Protein AF-A0A8S3CRR4-F1 (afdb_monomer)

pLDDT: mean 88.86, std 10.48, range [47.12, 97.5]

Structure (mmCIF, N/CA/C/O backbone):
data_AF-A0A8S3CRR4-F1
#
_entry.id   AF-A0A8S3CRR4-F1
#
loop_
_atom_site.group_PDB
_atom_site.id
_atom_site.type_symbol
_atom_site.label_atom_id
_atom_site.label_alt_id
_atom_site.label_comp_id
_atom_site.label_asym_id
_atom_site.label_entity_id
_atom_site.label_seq_id
_atom_site.pdbx_PDB_ins_code
_atom_site.Cartn_x
_atom_site.Cartn_y
_atom_site.Cartn_z
_atom_site.occupancy
_atom_site.B_iso_or_equiv
_atom_site.auth_seq_id
_atom_site.auth_comp_id
_atom_site.auth_asym_id
_atom_site.auth_atom_id
_atom_site.pdbx_PDB_model_num
ATOM 1 N N . CYS A 1 1 ? -22.446 -11.010 4.934 1.00 47.12 1 CYS A N 1
ATOM 2 C CA . CYS A 1 1 ? -21.454 -10.948 6.040 1.00 47.12 1 CYS A CA 1
ATOM 3 C C . CYS A 1 1 ? -20.046 -10.538 5.580 1.00 47.12 1 CYS A C 1
ATOM 5 O O . CYS A 1 1 ? -19.429 -9.735 6.267 1.00 47.12 1 CYS A O 1
ATOM 7 N N . PHE A 1 2 ? -19.574 -11.001 4.411 1.00 53.03 2 PHE A N 1
ATOM 8 C CA . PHE A 1 2 ? -18.250 -10.699 3.825 1.00 53.03 2 PHE A CA 1
ATOM 9 C C . PHE A 1 2 ? -17.883 -9.200 3.760 1.00 53.03 2 PHE A C 1
ATOM 11 O O . PHE A 1 2 ? -16.752 -8.821 4.052 1.00 53.03 2 PHE A O 1
ATOM 18 N N . ASN A 1 3 ? -18.854 -8.327 3.463 1.00 65.88 3 ASN A N 1
ATOM 19 C CA . ASN A 1 3 ? -18.599 -6.891 3.319 1.00 65.88 3 ASN A CA 1
ATOM 20 C C . ASN A 1 3 ? -18.213 -6.210 4.654 1.00 65.88 3 ASN A C 1
ATOM 22 O O . ASN A 1 3 ? -17.326 -5.366 4.686 1.00 65.88 3 ASN A O 1
ATOM 26 N N . LYS A 1 4 ? -18.786 -6.644 5.791 1.00 78.38 4 LYS A N 1
ATOM 27 C CA . LYS A 1 4 ? -18.508 -6.036 7.111 1.00 78.38 4 LYS A CA 1
ATOM 28 C C . LYS A 1 4 ? -17.047 -6.205 7.544 1.00 78.38 4 LYS A C 1
ATOM 30 O O . LYS A 1 4 ? -16.484 -5.304 8.154 1.00 78.38 4 LYS A O 1
ATOM 35 N N . GLN A 1 5 ? -16.426 -7.335 7.205 1.00 81.75 5 GLN A N 1
ATOM 36 C CA . GLN A 1 5 ? -15.026 -7.603 7.544 1.00 81.75 5 GLN A CA 1
ATOM 37 C C . GLN A 1 5 ? -14.063 -6.717 6.745 1.00 81.75 5 GLN A C 1
ATOM 39 O O . GLN A 1 5 ? -13.086 -6.220 7.299 1.00 81.75 5 GLN A O 1
ATOM 44 N N . GLN A 1 6 ? -14.344 -6.481 5.459 1.00 82.62 6 GLN A N 1
ATOM 45 C CA . GLN A 1 6 ? -13.525 -5.580 4.644 1.00 82.62 6 GLN A CA 1
ATOM 46 C C . GLN A 1 6 ? -13.691 -4.127 5.096 1.00 82.62 6 GLN A C 1
ATOM 48 O O . GLN A 1 6 ? -12.686 -3.435 5.236 1.00 82.62 6 GLN A O 1
ATOM 53 N N . LEU A 1 7 ? -14.919 -3.695 5.419 1.00 88.31 7 LEU A N 1
ATOM 54 C CA . LEU A 1 7 ? -15.146 -2.383 6.033 1.00 88.31 7 LEU A CA 1
ATOM 55 C C . LEU A 1 7 ? -14.362 -2.233 7.340 1.00 88.31 7 LEU A C 1
ATOM 57 O O . LEU A 1 7 ? -13.673 -1.239 7.518 1.00 88.31 7 LEU A O 1
ATOM 61 N N . SER A 1 8 ? -14.387 -3.234 8.222 1.00 89.75 8 SER A N 1
ATOM 62 C CA . SER A 1 8 ? -13.621 -3.186 9.472 1.00 89.7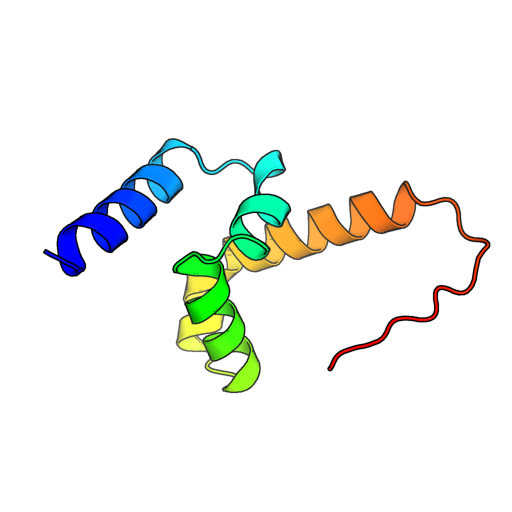5 8 SER A CA 1
ATOM 63 C C . SER A 1 8 ? -12.110 -3.066 9.237 1.00 89.75 8 SER A C 1
ATOM 65 O O . SER A 1 8 ? -11.459 -2.293 9.932 1.00 89.75 8 SER A O 1
ATOM 67 N N . LYS A 1 9 ? -11.552 -3.754 8.230 1.00 88.62 9 LYS A N 1
ATOM 68 C CA . LYS A 1 9 ? -10.135 -3.606 7.851 1.00 88.62 9 LYS A CA 1
ATOM 69 C C . LYS A 1 9 ? -9.816 -2.207 7.311 1.00 88.62 9 LYS A C 1
ATOM 71 O O . LYS A 1 9 ? -8.726 -1.704 7.564 1.00 88.62 9 LYS A O 1
ATOM 76 N N . ILE A 1 10 ? -10.744 -1.584 6.582 1.00 91.81 10 ILE A N 1
ATOM 77 C CA . ILE A 1 10 ? -10.602 -0.199 6.103 1.00 91.81 10 ILE A CA 1
ATOM 78 C C . ILE A 1 10 ? -10.628 0.776 7.282 1.00 91.81 10 ILE A C 1
ATOM 80 O O . ILE A 1 10 ? -9.774 1.653 7.368 1.00 91.81 10 ILE A O 1
ATOM 84 N N . GLU A 1 11 ? -11.568 0.600 8.209 1.00 93.88 11 GLU A N 1
ATOM 85 C CA . GLU A 1 11 ? -11.664 1.413 9.423 1.00 93.88 11 GLU A CA 1
ATOM 86 C C . GLU A 1 11 ? -10.413 1.280 10.291 1.00 93.88 11 GLU A C 1
ATOM 88 O O . GLU A 1 11 ? -9.859 2.284 10.729 1.00 93.88 11 GLU A O 1
ATOM 93 N N . GLN A 1 12 ? -9.920 0.055 10.476 1.00 93.62 12 GLN A N 1
ATOM 94 C CA . GLN A 1 12 ? -8.679 -0.205 11.198 1.00 93.62 12 GLN A CA 1
ATOM 95 C C . GLN A 1 12 ? -7.489 0.463 10.511 1.00 93.62 12 GLN A C 1
ATOM 97 O O . GLN A 1 12 ? -6.700 1.127 11.171 1.00 93.62 12 GLN A O 1
ATOM 102 N N . PHE A 1 13 ? -7.375 0.341 9.187 1.00 93.12 13 PHE A N 1
ATOM 103 C CA . PHE A 1 13 ? -6.344 1.052 8.440 1.00 93.12 13 PHE A CA 1
ATOM 104 C C . PHE A 1 13 ? -6.443 2.561 8.675 1.00 93.12 13 PHE A C 1
ATOM 106 O O . PHE A 1 13 ? -5.449 3.194 9.005 1.00 93.12 13 PHE A O 1
ATOM 113 N N . ARG A 1 14 ? -7.645 3.140 8.595 1.00 92.69 14 ARG A N 1
ATOM 114 C CA . ARG A 1 14 ? -7.841 4.580 8.796 1.00 92.69 14 ARG A CA 1
ATOM 115 C C . ARG A 1 14 ? -7.407 5.052 10.186 1.00 92.69 14 ARG A C 1
ATOM 117 O O . ARG A 1 14 ? -6.884 6.154 10.296 1.00 92.69 14 ARG A O 1
ATOM 124 N N . THR A 1 15 ? -7.647 4.265 11.233 1.00 95.00 15 THR A N 1
ATOM 125 C CA . THR A 1 15 ? -7.385 4.682 12.622 1.00 95.00 15 THR A CA 1
ATOM 126 C C . THR A 1 15 ? -6.002 4.304 13.135 1.00 95.00 15 THR A C 1
ATOM 128 O O . THR A 1 15 ? -5.487 4.994 14.009 1.00 95.00 15 THR A O 1
ATOM 131 N N . SER A 1 16 ? -5.391 3.236 12.615 1.00 92.94 16 SER A N 1
ATOM 132 C CA . SER A 1 16 ? -4.105 2.726 13.106 1.00 92.94 16 SER A CA 1
ATOM 133 C C . S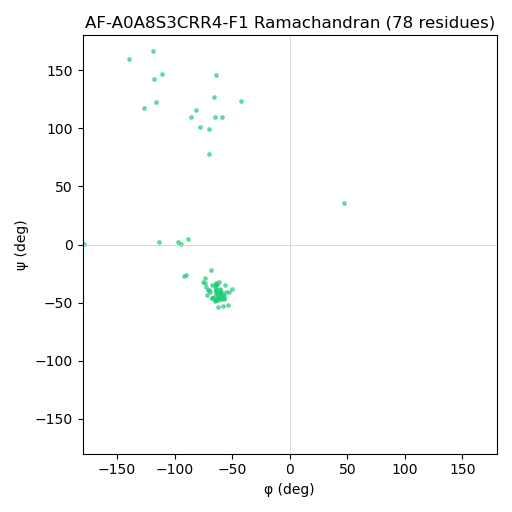ER A 1 16 ? -2.954 2.855 12.107 1.00 92.94 16 SER A C 1
ATOM 135 O O . SER A 1 16 ? -1.864 2.356 12.386 1.00 92.94 16 SER A O 1
ATOM 137 N N . TYR A 1 17 ? -3.171 3.430 10.921 1.00 94.81 17 TYR A N 1
ATOM 138 C CA . TYR A 1 17 ? -2.088 3.632 9.961 1.00 94.81 17 TYR A CA 1
ATOM 139 C C . TYR A 1 17 ? -1.058 4.626 10.497 1.00 94.81 17 TYR A C 1
ATOM 141 O O . TYR A 1 17 ? -1.380 5.757 10.856 1.00 94.81 17 TYR A O 1
ATOM 149 N N . THR A 1 18 ? 0.200 4.202 10.491 1.00 94.81 18 THR A N 1
ATOM 150 C CA . THR A 1 18 ? 1.367 5.050 10.725 1.00 94.81 18 THR A CA 1
ATOM 151 C C . THR A 1 18 ? 2.462 4.637 9.750 1.00 94.81 18 THR A C 1
ATOM 153 O O . THR A 1 18 ? 2.448 3.507 9.253 1.00 94.81 18 THR A O 1
ATOM 156 N N . ILE A 1 19 ? 3.430 5.524 9.503 1.00 93.50 19 ILE A N 1
ATOM 157 C CA . ILE A 1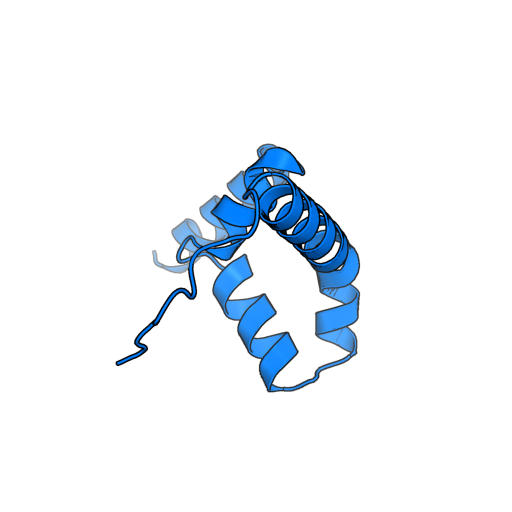 19 ? 4.562 5.218 8.618 1.00 93.50 19 ILE A CA 1
ATOM 158 C C . ILE A 1 19 ? 5.319 3.968 9.071 1.00 93.50 19 ILE A C 1
ATOM 160 O O . ILE A 1 19 ? 5.725 3.186 8.230 1.00 93.50 19 ILE A O 1
ATOM 164 N N . ASN A 1 20 ? 5.422 3.721 10.381 1.00 93.12 20 ASN A N 1
ATOM 165 C CA . ASN A 1 20 ? 6.142 2.568 10.922 1.00 93.12 20 ASN A CA 1
ATOM 166 C C . ASN A 1 20 ? 5.452 1.227 10.617 1.00 93.12 20 ASN A C 1
ATOM 168 O O . ASN A 1 20 ? 6.103 0.186 10.617 1.00 93.12 20 ASN A O 1
ATOM 172 N N . GLU A 1 21 ? 4.148 1.250 10.333 1.00 93.75 21 GLU A N 1
ATOM 173 C CA . GLU A 1 21 ? 3.328 0.069 10.054 1.00 93.75 21 GLU A CA 1
ATOM 174 C C . GLU A 1 21 ? 3.153 -0.192 8.545 1.00 93.75 21 GLU A C 1
ATOM 176 O O . GLU A 1 21 ? 2.433 -1.124 8.168 1.00 93.75 21 GLU A O 1
ATOM 181 N N . VAL A 1 22 ? 3.773 0.604 7.656 1.00 95.81 22 VAL A N 1
ATOM 182 C CA . VAL A 1 22 ? 3.526 0.526 6.202 1.00 95.81 22 VAL A CA 1
ATOM 183 C C . VAL A 1 22 ? 3.878 -0.857 5.645 1.00 95.81 22 VAL A C 1
ATOM 185 O O . VAL A 1 22 ? 3.086 -1.446 4.903 1.00 95.81 22 VAL A O 1
ATOM 188 N N . ILE A 1 23 ? 5.010 -1.431 6.074 1.00 94.94 23 ILE A N 1
ATOM 189 C CA . ILE A 1 23 ? 5.472 -2.759 5.644 1.00 94.94 23 ILE A CA 1
ATOM 190 C C . ILE A 1 23 ? 4.477 -3.831 6.095 1.00 94.94 23 ILE A C 1
ATOM 192 O O . ILE A 1 23 ? 4.141 -4.739 5.328 1.00 94.94 23 ILE A O 1
ATOM 196 N N . ARG A 1 24 ? 3.932 -3.708 7.311 1.00 94.94 24 ARG A N 1
ATOM 197 C CA . ARG A 1 24 ? 2.922 -4.637 7.829 1.00 94.94 24 ARG A CA 1
ATOM 198 C C . ARG A 1 24 ? 1.649 -4.580 6.992 1.00 94.94 24 ARG A C 1
ATOM 200 O O . ARG A 1 24 ? 1.139 -5.614 6.572 1.00 94.94 24 ARG A O 1
ATOM 207 N N . TRP A 1 25 ? 1.141 -3.386 6.693 1.00 95.06 25 TRP A N 1
ATOM 208 C CA . TRP A 1 25 ? -0.059 -3.229 5.865 1.00 95.06 25 TRP A CA 1
ATOM 209 C C . TRP A 1 25 ? 0.124 -3.725 4.430 1.00 95.06 25 TRP A C 1
ATOM 211 O O . TRP A 1 25 ? -0.834 -4.242 3.843 1.00 95.06 25 TRP A O 1
ATOM 221 N N . PHE A 1 26 ? 1.338 -3.595 3.890 1.00 94.75 26 PHE A N 1
ATOM 222 C CA . PHE A 1 26 ? 1.692 -4.100 2.570 1.00 94.75 26 PHE A CA 1
ATOM 223 C C . PHE A 1 26 ? 1.842 -5.625 2.532 1.00 94.75 26 PHE A C 1
ATOM 225 O O . PHE A 1 26 ? 1.514 -6.223 1.519 1.00 94.75 26 PHE A O 1
ATOM 232 N N . THR A 1 27 ? 2.306 -6.269 3.601 1.00 92.56 27 THR A N 1
ATOM 233 C CA . THR A 1 27 ? 2.525 -7.730 3.632 1.00 92.56 27 THR A CA 1
ATOM 234 C C . THR A 1 27 ? 1.309 -8.523 4.112 1.00 92.56 27 THR A C 1
ATOM 236 O O . THR A 1 27 ? 1.132 -9.675 3.717 1.00 92.56 27 THR A O 1
ATOM 239 N N . LEU A 1 28 ? 0.437 -7.923 4.927 1.00 91.12 28 LEU A N 1
ATOM 240 C CA . LEU A 1 28 ? -0.829 -8.532 5.333 1.00 91.12 28 LEU A CA 1
ATOM 241 C C . LEU A 1 28 ? -1.759 -8.740 4.131 1.00 91.12 28 LEU A C 1
ATOM 243 O O . LEU A 1 28 ? -1.867 -7.871 3.265 1.00 91.12 28 LEU A O 1
ATOM 247 N N . ASP A 1 29 ? -2.549 -9.822 4.149 1.00 86.06 29 ASP A N 1
ATOM 248 C CA . ASP A 1 29 ? -3.666 -10.001 3.212 1.00 86.06 29 ASP A CA 1
ATOM 249 C C . ASP A 1 29 ? -4.812 -9.011 3.523 1.00 86.06 29 ASP A C 1
ATOM 251 O O . ASP A 1 29 ? -5.836 -9.286 4.176 1.00 86.06 29 ASP A O 1
ATOM 255 N N . SER A 1 30 ? -4.584 -7.780 3.080 1.00 88.75 30 SER A N 1
ATOM 256 C CA . SER A 1 30 ? -5.404 -6.601 3.294 1.00 88.75 30 SER A CA 1
ATOM 257 C C . SER A 1 30 ? -5.895 -6.042 1.958 1.00 88.75 30 SER A C 1
ATOM 259 O O . SER A 1 30 ? -5.426 -6.405 0.874 1.00 88.75 30 SER A O 1
ATOM 261 N N . PHE A 1 31 ? -6.869 -5.130 2.022 1.00 91.38 31 PHE A N 1
ATOM 262 C CA . PHE A 1 31 ? -7.301 -4.410 0.826 1.00 91.38 31 PHE A CA 1
ATOM 263 C C . PHE A 1 31 ? -6.148 -3.588 0.228 1.00 91.38 31 PHE A C 1
ATOM 265 O O . PHE A 1 31 ? -6.069 -3.483 -0.991 1.00 91.38 31 PHE A O 1
ATOM 272 N N . VAL A 1 32 ? -5.231 -3.078 1.061 1.00 93.44 32 VAL A N 1
ATOM 273 C CA . VAL A 1 32 ? -4.062 -2.310 0.623 1.00 93.44 32 VAL A CA 1
ATOM 274 C C . VAL A 1 32 ? -3.168 -3.174 -0.253 1.00 93.44 32 VAL A C 1
ATOM 276 O O . VAL A 1 32 ? -2.934 -2.813 -1.403 1.00 93.44 32 VAL A O 1
ATOM 279 N N . TYR A 1 33 ? -2.763 -4.355 0.231 1.00 93.38 33 TYR A N 1
ATOM 280 C CA . TYR A 1 33 ? -1.959 -5.301 -0.547 1.00 93.38 33 TYR A CA 1
ATOM 281 C C . TYR A 1 33 ? -2.611 -5.611 -1.898 1.00 93.38 33 TYR A C 1
ATOM 283 O O . TYR A 1 33 ? -1.979 -5.468 -2.946 1.00 93.38 33 TYR A O 1
ATOM 291 N N . ARG A 1 34 ? -3.893 -5.996 -1.902 1.00 93.31 34 ARG A N 1
ATOM 292 C CA . ARG A 1 34 ? -4.582 -6.421 -3.130 1.00 93.31 34 ARG A CA 1
ATOM 293 C C . ARG A 1 34 ? -4.782 -5.278 -4.125 1.00 93.31 34 ARG A C 1
ATOM 295 O O . ARG A 1 34 ? -4.534 -5.471 -5.317 1.00 93.31 34 ARG A O 1
ATOM 302 N N . LEU A 1 35 ? -5.233 -4.110 -3.661 1.00 93.81 35 LEU A N 1
ATOM 303 C CA . LEU A 1 35 ? -5.514 -2.962 -4.527 1.00 93.81 35 LEU A CA 1
ATOM 304 C C . LEU A 1 35 ? -4.231 -2.323 -5.048 1.00 93.81 35 LEU A C 1
ATOM 306 O O . LEU A 1 35 ? -4.151 -2.053 -6.244 1.00 93.81 35 LEU A O 1
ATOM 310 N N . LEU A 1 36 ? -3.219 -2.147 -4.196 1.00 95.19 36 LEU A N 1
ATOM 311 C CA . LEU A 1 36 ? -1.949 -1.562 -4.608 1.00 95.19 36 LEU A CA 1
ATOM 312 C C . LEU A 1 36 ? -1.225 -2.464 -5.609 1.00 95.19 36 LEU A C 1
ATOM 314 O O . LEU A 1 3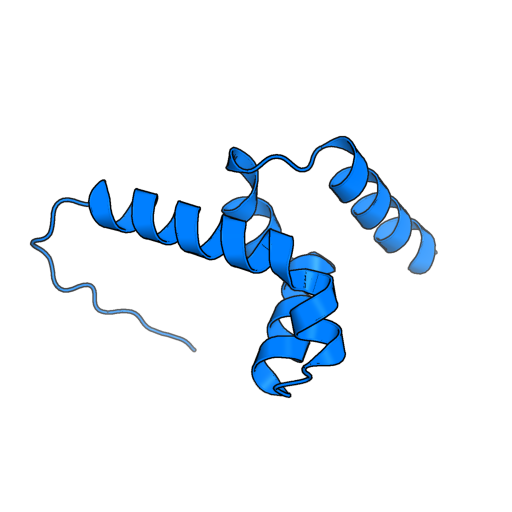6 ? -0.837 -2.001 -6.677 1.00 95.19 36 LEU A O 1
ATOM 318 N N . ASN A 1 37 ? -1.120 -3.769 -5.334 1.00 94.25 37 ASN A N 1
ATOM 319 C CA . ASN A 1 37 ? -0.496 -4.691 -6.283 1.00 94.25 37 ASN A CA 1
ATOM 320 C C . ASN A 1 37 ? -1.262 -4.777 -7.606 1.00 94.25 37 ASN A C 1
ATOM 322 O O . ASN A 1 37 ? -0.654 -4.944 -8.661 1.00 94.25 37 ASN A O 1
ATOM 326 N N . ARG A 1 38 ? -2.596 -4.666 -7.580 1.00 95.50 38 ARG A N 1
ATOM 327 C CA . ARG A 1 38 ? -3.380 -4.574 -8.815 1.00 95.50 38 ARG A CA 1
ATOM 328 C C . ARG A 1 38 ? -3.061 -3.285 -9.568 1.00 95.50 38 ARG A C 1
ATOM 330 O O . ARG A 1 38 ? -2.796 -3.371 -10.758 1.00 95.50 38 ARG A O 1
ATOM 337 N N . ALA A 1 39 ? -3.057 -2.138 -8.887 1.00 95.69 39 ALA A N 1
ATOM 338 C CA . ALA A 1 39 ? -2.765 -0.839 -9.487 1.00 95.69 39 ALA 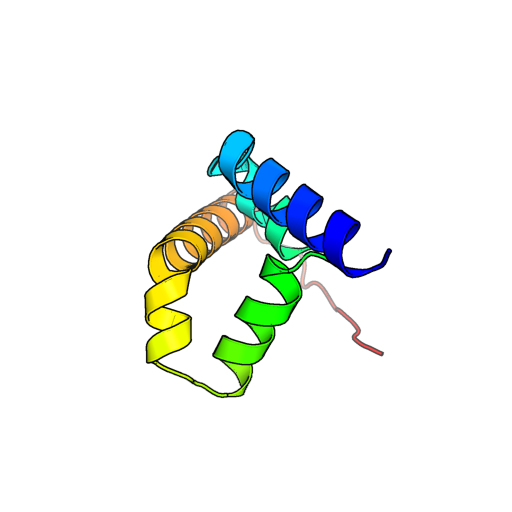A CA 1
ATOM 339 C C . ALA A 1 39 ? -1.379 -0.803 -10.142 1.00 95.69 39 ALA A C 1
ATOM 341 O O . ALA A 1 39 ? -1.268 -0.327 -11.268 1.00 95.69 39 ALA A O 1
ATOM 342 N N . LEU A 1 40 ? -0.370 -1.366 -9.468 1.00 95.00 40 LEU A N 1
ATOM 343 C CA . LEU A 1 40 ? 0.993 -1.510 -9.980 1.00 95.00 40 LEU A CA 1
ATOM 344 C C . LEU A 1 40 ? 1.042 -2.416 -11.216 1.00 95.00 40 LEU A C 1
ATOM 346 O O . LEU A 1 40 ? 1.608 -2.024 -12.226 1.00 95.00 40 LEU A O 1
ATOM 350 N N . ARG A 1 41 ? 0.397 -3.592 -11.181 1.00 95.94 41 ARG A N 1
ATOM 351 C CA . ARG A 1 41 ? 0.374 -4.522 -12.330 1.00 95.94 41 ARG A CA 1
ATOM 352 C C . ARG A 1 41 ? -0.338 -3.970 -13.560 1.00 95.94 41 ARG A C 1
ATOM 354 O O . ARG A 1 41 ? 0.005 -4.349 -14.669 1.00 95.94 41 ARG A O 1
ATOM 361 N N . THR A 1 42 ? -1.378 -3.165 -13.362 1.00 97.19 42 THR A N 1
ATOM 362 C CA . THR A 1 42 ? -2.156 -2.586 -14.466 1.00 97.19 42 THR A CA 1
ATOM 363 C C . THR A 1 42 ? -1.680 -1.192 -14.858 1.00 97.19 42 THR A C 1
ATOM 365 O O . THR A 1 42 ? -2.339 -0.566 -15.679 1.00 97.19 42 THR A O 1
ATOM 368 N N . GLU A 1 43 ? -0.643 -0.667 -14.196 1.00 93.25 43 GLU A N 1
ATOM 369 C CA . GLU A 1 43 ? -0.132 0.701 -14.372 1.00 93.25 43 GLU A CA 1
ATOM 370 C C . GLU A 1 43 ? -1.242 1.767 -14.358 1.00 93.25 43 GLU A C 1
ATOM 372 O O . GLU A 1 43 ? -1.221 2.765 -15.078 1.00 93.25 43 GLU A O 1
ATOM 377 N N . ASN A 1 44 ? -2.271 1.555 -13.531 1.00 94.06 44 ASN A N 1
ATOM 378 C CA . ASN A 1 44 ? -3.430 2.437 -13.531 1.00 94.06 44 ASN A CA 1
ATOM 379 C C . ASN A 1 44 ? -3.077 3.721 -12.778 1.00 94.06 44 ASN A C 1
ATOM 381 O O . ASN A 1 44 ? -3.094 3.747 -11.546 1.00 94.06 44 ASN A O 1
ATOM 385 N N . ILE A 1 45 ? -2.785 4.784 -13.527 1.00 94.88 45 ILE A N 1
ATOM 386 C CA . ILE A 1 45 ? -2.315 6.067 -12.991 1.00 94.88 45 ILE A CA 1
ATOM 387 C C . ILE A 1 45 ? -3.285 6.637 -11.950 1.00 94.88 45 ILE A C 1
ATOM 389 O O . ILE A 1 45 ? -2.841 7.122 -10.913 1.00 94.88 45 ILE A O 1
ATOM 393 N N . SER A 1 46 ? -4.600 6.541 -12.163 1.00 96.31 46 SER A N 1
ATOM 394 C CA . SER A 1 46 ? -5.594 7.039 -11.204 1.00 96.31 46 SER A CA 1
ATOM 395 C C . SER A 1 46 ? -5.511 6.308 -9.862 1.00 96.31 46 SER A C 1
ATOM 397 O O . SER A 1 46 ? -5.529 6.943 -8.807 1.00 96.31 46 SER A O 1
ATOM 399 N N . HIS A 1 47 ? -5.363 4.981 -9.880 1.00 94.31 47 HIS A N 1
ATOM 400 C CA . HIS A 1 47 ? -5.185 4.200 -8.657 1.00 94.31 47 HIS A CA 1
ATOM 401 C C . HIS A 1 47 ? -3.808 4.423 -8.022 1.00 94.31 47 HIS A C 1
ATOM 403 O O . HIS A 1 47 ? -3.719 4.548 -6.804 1.00 94.31 47 HIS A O 1
ATOM 409 N N . LEU A 1 48 ? -2.739 4.528 -8.813 1.00 96.00 48 LEU A N 1
ATOM 410 C CA . LEU A 1 48 ? -1.410 4.858 -8.291 1.00 96.00 48 LEU A CA 1
ATOM 411 C C . LEU A 1 48 ? -1.408 6.231 -7.614 1.00 96.00 48 LEU A C 1
ATOM 413 O O . LEU A 1 48 ? -0.875 6.379 -6.518 1.00 96.00 48 LEU A O 1
ATOM 417 N N . TYR A 1 49 ? -2.082 7.213 -8.214 1.00 96.06 49 TYR A N 1
ATOM 418 C CA . TYR A 1 49 ? -2.252 8.534 -7.626 1.00 96.06 49 TYR A CA 1
ATOM 419 C C . TYR A 1 49 ? -3.065 8.484 -6.328 1.00 96.06 49 TYR A C 1
ATOM 421 O O . TYR A 1 49 ? -2.718 9.178 -5.372 1.00 96.06 49 TYR A O 1
ATOM 429 N N . LEU A 1 50 ? -4.105 7.645 -6.252 1.00 95.31 50 LEU A N 1
ATOM 430 C CA . LEU A 1 50 ? -4.8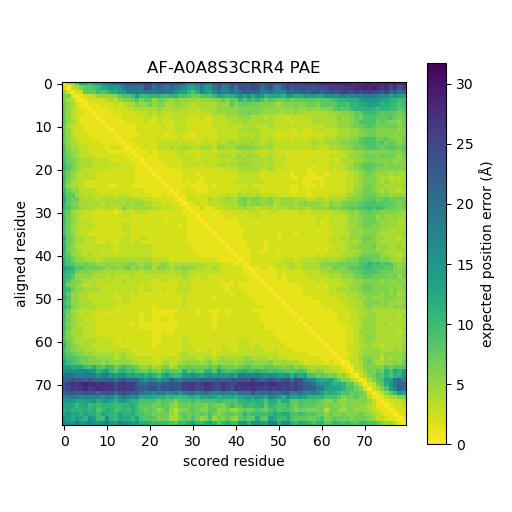65 7.414 -5.019 1.00 95.31 50 LEU A CA 1
ATOM 431 C C . LEU A 1 50 ? -3.977 6.841 -3.902 1.00 95.31 50 LEU A C 1
ATOM 433 O O . LEU A 1 50 ? -4.053 7.297 -2.764 1.00 95.31 50 LEU A O 1
ATOM 437 N N . PHE A 1 51 ? -3.099 5.890 -4.229 1.00 95.38 51 PHE A N 1
ATOM 438 C CA . PHE A 1 51 ? -2.192 5.252 -3.270 1.00 95.38 51 PHE A CA 1
ATOM 439 C C . PHE A 1 51 ? -0.852 5.978 -3.080 1.00 95.38 51 PHE A C 1
ATOM 441 O O . PHE A 1 51 ? -0.006 5.485 -2.337 1.00 95.38 51 PHE A O 1
ATOM 448 N N . ARG A 1 52 ? -0.639 7.149 -3.698 1.00 95.75 52 ARG A N 1
ATOM 449 C CA . ARG A 1 52 ? 0.676 7.817 -3.755 1.00 95.75 52 ARG A CA 1
ATOM 450 C C . ARG A 1 52 ? 1.340 8.008 -2.392 1.00 95.75 52 ARG A C 1
ATOM 452 O O . ARG A 1 52 ? 2.536 7.787 -2.274 1.00 95.75 52 ARG A O 1
ATOM 459 N N . PHE A 1 53 ? 0.572 8.373 -1.365 1.00 95.00 53 PHE A N 1
ATOM 460 C CA . PHE A 1 53 ? 1.109 8.580 -0.018 1.00 95.00 53 PHE A CA 1
ATOM 461 C C . PHE A 1 53 ? 1.630 7.272 0.580 1.00 95.00 53 PHE A C 1
ATOM 463 O O . PHE A 1 53 ? 2.756 7.226 1.059 1.00 95.00 53 PHE A O 1
ATOM 470 N N . PHE A 1 54 ? 0.858 6.192 0.443 1.00 96.19 54 PHE A N 1
ATOM 471 C CA . PHE A 1 54 ? 1.269 4.867 0.896 1.00 96.19 54 PHE A CA 1
ATOM 472 C C . PHE A 1 54 ? 2.492 4.356 0.121 1.00 96.19 54 PHE A C 1
ATOM 474 O O . PHE A 1 54 ? 3.384 3.763 0.711 1.00 96.19 54 PHE A O 1
ATOM 481 N N . ILE A 1 55 ? 2.561 4.604 -1.193 1.00 96.75 55 ILE A N 1
ATOM 482 C CA . ILE A 1 55 ? 3.718 4.229 -2.023 1.00 96.75 55 ILE A CA 1
ATOM 483 C C . ILE A 1 55 ? 4.973 4.980 -1.571 1.00 96.75 55 ILE A C 1
ATOM 485 O O . ILE A 1 55 ? 6.021 4.366 -1.408 1.00 96.75 55 ILE A O 1
ATOM 489 N N . ILE A 1 56 ? 4.867 6.293 -1.345 1.00 97.31 56 ILE A N 1
ATOM 490 C CA . ILE A 1 56 ? 5.983 7.116 -0.863 1.00 97.31 56 ILE A CA 1
ATOM 491 C C . ILE A 1 56 ? 6.486 6.596 0.488 1.00 97.31 56 ILE A C 1
ATOM 493 O O . ILE A 1 56 ? 7.692 6.430 0.663 1.00 97.31 56 ILE A O 1
ATOM 497 N N . ASP A 1 57 ? 5.579 6.320 1.425 1.00 97.50 57 ASP A N 1
ATOM 498 C CA . ASP A 1 57 ? 5.929 5.794 2.745 1.00 97.50 57 ASP A CA 1
ATOM 499 C C . ASP A 1 57 ? 6.566 4.400 2.646 1.00 97.50 57 ASP A C 1
ATOM 501 O O . ASP A 1 57 ? 7.590 4.143 3.280 1.00 97.50 57 ASP A O 1
ATOM 505 N N . LEU A 1 58 ? 6.026 3.527 1.788 1.00 96.75 58 LEU A N 1
ATOM 506 C CA . LEU A 1 58 ? 6.572 2.195 1.533 1.00 96.75 58 LEU A CA 1
ATOM 507 C C . LEU A 1 58 ? 7.986 2.253 0.959 1.00 96.75 58 LEU A C 1
ATOM 509 O O . LEU A 1 58 ? 8.862 1.551 1.457 1.00 96.75 58 LEU A O 1
ATOM 513 N N . CYS A 1 59 ? 8.238 3.106 -0.034 1.00 96.12 59 CYS A N 1
ATOM 514 C CA . CYS A 1 59 ? 9.579 3.286 -0.586 1.00 96.12 59 CYS A CA 1
ATOM 515 C C . CYS A 1 59 ? 10.567 3.764 0.484 1.00 96.12 59 CYS A C 1
ATOM 517 O O . CYS A 1 59 ? 11.635 3.173 0.624 1.00 96.12 59 CYS A O 1
ATOM 519 N N . LYS A 1 60 ? 10.193 4.771 1.286 1.00 95.44 60 LYS A N 1
ATOM 520 C CA . LYS A 1 60 ? 11.040 5.277 2.379 1.00 95.44 60 LYS A CA 1
ATOM 521 C C . LYS A 1 60 ? 11.374 4.188 3.393 1.00 95.44 60 LYS A C 1
ATOM 523 O O . LYS A 1 60 ? 12.522 4.085 3.818 1.00 95.44 60 LYS A O 1
ATOM 528 N N . GLN A 1 61 ? 10.389 3.380 3.788 1.00 94.81 61 GLN A N 1
ATOM 529 C CA . GLN A 1 61 ? 10.625 2.350 4.792 1.00 94.81 61 GLN A CA 1
ATOM 530 C C . GLN A 1 61 ? 11.448 1.183 4.230 1.00 94.81 61 GLN A C 1
ATOM 532 O O . GLN A 1 61 ? 12.340 0.696 4.914 1.00 94.81 61 GLN A O 1
ATOM 537 N N . LEU A 1 62 ? 11.246 0.795 2.967 1.00 93.56 62 LEU A N 1
ATOM 538 C CA . LEU A 1 62 ? 12.097 -0.199 2.299 1.00 93.56 62 LEU A CA 1
ATOM 539 C C . LEU A 1 62 ? 13.543 0.284 2.138 1.00 93.56 62 LEU A C 1
ATOM 541 O O . LEU A 1 62 ? 14.474 -0.500 2.312 1.00 93.56 62 LEU A O 1
ATOM 545 N N . GLU A 1 63 ? 13.752 1.564 1.824 1.00 92.62 63 GLU A N 1
ATOM 546 C CA . GLU A 1 63 ? 15.091 2.156 1.787 1.00 92.62 63 GLU A CA 1
ATOM 547 C C . GLU A 1 63 ? 15.748 2.145 3.167 1.00 92.62 63 GLU A C 1
ATOM 549 O O . GLU A 1 63 ? 16.918 1.776 3.266 1.00 92.62 63 GLU A O 1
ATOM 554 N N . HIS A 1 64 ? 14.997 2.482 4.219 1.00 90.94 64 HIS A N 1
ATOM 555 C CA . H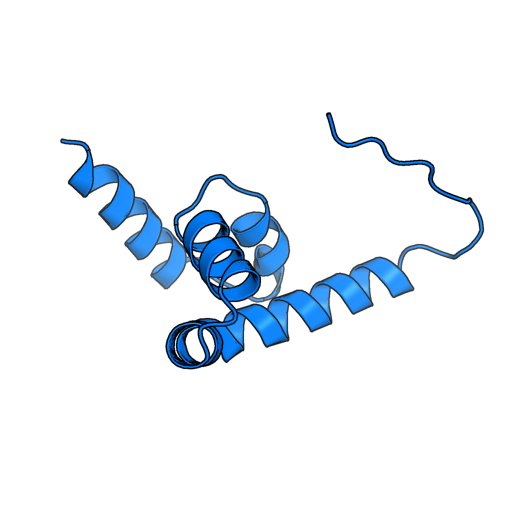IS A 1 64 ? 15.475 2.410 5.596 1.00 90.94 64 HIS A CA 1
ATOM 556 C C . HIS A 1 64 ? 15.923 0.988 5.962 1.00 90.94 64 HIS A C 1
ATOM 558 O O . HIS A 1 64 ? 17.081 0.798 6.334 1.00 90.94 64 HIS A O 1
ATOM 564 N N . GLU A 1 65 ? 15.065 -0.015 5.750 1.00 87.38 65 GLU A N 1
ATOM 565 C CA . GLU A 1 65 ? 15.391 -1.428 5.996 1.00 87.38 65 GLU A CA 1
ATOM 566 C C . GLU A 1 65 ? 16.623 -1.870 5.200 1.00 87.38 65 GLU A C 1
ATOM 568 O O . GLU A 1 65 ? 17.542 -2.479 5.747 1.00 87.38 65 GLU A O 1
ATOM 573 N N . ARG A 1 66 ? 16.705 -1.487 3.919 1.00 84.94 66 ARG A N 1
ATOM 574 C CA . ARG A 1 66 ? 17.872 -1.775 3.078 1.00 84.94 66 ARG A C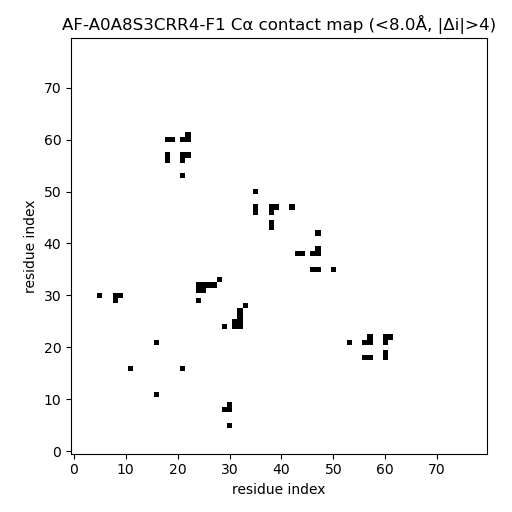A 1
ATOM 575 C C . ARG A 1 66 ? 19.154 -1.161 3.640 1.00 84.94 66 ARG A C 1
ATOM 577 O O . ARG A 1 66 ? 20.190 -1.804 3.578 1.00 84.94 66 ARG A O 1
ATOM 584 N N . THR A 1 67 ? 19.114 0.068 4.157 1.00 83.75 67 THR A N 1
ATOM 585 C CA . THR A 1 67 ? 20.303 0.716 4.746 1.00 83.75 67 THR A CA 1
ATOM 586 C C . THR A 1 67 ? 20.699 0.138 6.104 1.00 83.75 67 THR A C 1
ATOM 588 O O . THR A 1 67 ? 21.880 0.153 6.450 1.00 83.75 67 THR A O 1
ATOM 591 N N . CYS A 1 68 ? 19.737 -0.381 6.873 1.00 71.81 68 CYS A N 1
ATOM 592 C CA . CYS A 1 68 ? 19.990 -1.046 8.150 1.00 71.81 68 CYS A CA 1
ATOM 593 C C . CYS A 1 68 ? 20.572 -2.452 7.965 1.00 71.81 68 CYS A C 1
ATOM 595 O O . CYS A 1 68 ? 21.402 -2.884 8.771 1.00 71.81 68 CYS A O 1
ATOM 597 N N . ILE A 1 69 ? 20.196 -3.147 6.888 1.00 71.12 69 ILE A N 1
ATOM 598 C CA . ILE A 1 69 ? 20.852 -4.382 6.463 1.00 71.12 69 ILE A CA 1
ATOM 599 C C . ILE A 1 69 ? 22.241 -4.006 5.932 1.00 71.12 69 ILE A C 1
ATOM 601 O O . ILE A 1 69 ? 22.403 -3.544 4.806 1.00 71.12 69 ILE A O 1
ATOM 605 N N . ARG A 1 70 ? 23.268 -4.179 6.772 1.00 62.41 70 ARG A N 1
ATOM 606 C CA . ARG A 1 70 ? 24.667 -4.082 6.342 1.00 62.41 70 ARG A CA 1
ATOM 607 C C . ARG A 1 70 ? 24.902 -5.114 5.243 1.00 62.41 70 ARG A C 1
ATOM 609 O O . ARG A 1 70 ? 24.899 -6.312 5.506 1.00 62.41 70 ARG A O 1
ATOM 616 N N . ASP A 1 71 ? 25.087 -4.604 4.034 1.00 69.00 71 ASP A N 1
ATOM 617 C CA . ASP A 1 71 ? 25.496 -5.329 2.839 1.00 69.00 71 ASP A CA 1
ATOM 618 C C . ASP A 1 71 ? 26.607 -6.336 3.169 1.00 69.00 71 ASP A C 1
ATOM 620 O O . ASP A 1 71 ? 27.626 -5.925 3.733 1.00 69.00 71 ASP A O 1
ATOM 624 N N . ARG A 1 72 ? 26.383 -7.628 2.863 1.00 60.59 72 ARG A N 1
ATOM 625 C CA . ARG A 1 72 ? 27.433 -8.553 2.389 1.00 60.59 72 ARG A CA 1
ATOM 626 C C . ARG A 1 72 ? 27.023 -9.991 2.040 1.00 60.59 72 ARG A C 1
ATOM 628 O O . ARG A 1 72 ? 27.900 -10.716 1.583 1.00 60.59 72 ARG A O 1
ATOM 635 N N . ASP A 1 73 ? 25.758 -10.395 2.144 1.00 71.56 73 ASP A N 1
ATOM 636 C CA . ASP A 1 73 ? 25.353 -11.745 1.720 1.00 71.56 73 ASP A CA 1
ATOM 637 C C . ASP A 1 73 ? 24.360 -11.699 0.552 1.00 71.56 73 ASP A C 1
ATOM 639 O O . ASP A 1 73 ? 23.293 -11.087 0.630 1.00 71.56 73 ASP A O 1
ATOM 643 N N . ILE A 1 74 ? 24.719 -12.358 -0.555 1.00 78.81 74 ILE A N 1
ATOM 644 C CA . ILE A 1 74 ? 23.835 -12.548 -1.711 1.00 78.81 74 ILE A CA 1
ATOM 645 C C . ILE A 1 74 ? 22.663 -13.430 -1.268 1.00 78.81 74 ILE A C 1
ATOM 647 O O . ILE A 1 74 ? 22.825 -14.627 -1.026 1.00 78.81 74 ILE A O 1
ATOM 651 N N . LEU A 1 75 ? 21.470 -12.840 -1.172 1.00 82.56 75 LEU A N 1
ATOM 652 C CA . LEU A 1 75 ? 20.258 -13.557 -0.789 1.00 82.56 75 LEU A CA 1
ATOM 653 C C . LEU A 1 75 ? 19.612 -14.209 -2.017 1.00 82.56 75 LEU A C 1
ATOM 655 O O . LEU A 1 75 ? 19.028 -13.536 -2.867 1.00 82.56 75 LEU A O 1
ATOM 659 N N . HIS A 1 76 ? 19.675 -15.537 -2.093 1.00 86.38 76 HIS A N 1
ATOM 660 C CA . HIS A 1 76 ? 18.917 -16.303 -3.079 1.00 86.38 76 HIS A CA 1
ATOM 661 C C . HIS A 1 76 ? 17.476 -16.497 -2.593 1.00 86.38 76 HIS A C 1
ATOM 663 O O . HIS A 1 76 ? 17.234 -17.149 -1.579 1.00 86.38 76 HIS A O 1
ATOM 669 N N . LEU A 1 77 ? 16.517 -15.933 -3.327 1.00 86.69 77 LEU A N 1
ATOM 670 C CA . LEU A 1 77 ? 15.089 -16.024 -3.027 1.00 86.69 77 LEU A CA 1
ATOM 671 C C . LEU A 1 77 ? 14.366 -16.875 -4.068 1.00 86.69 77 LEU A C 1
ATOM 673 O O . LEU A 1 77 ? 14.690 -16.836 -5.254 1.00 86.69 77 LEU A O 1
ATOM 677 N N . TYR A 1 78 ? 13.334 -17.585 -3.620 1.00 90.62 78 TYR A N 1
ATOM 678 C CA . TYR A 1 78 ? 12.448 -18.364 -4.476 1.00 90.62 78 TYR A CA 1
ATOM 679 C C . TYR A 1 78 ? 11.023 -17.828 -4.374 1.00 90.62 78 TYR A C 1
ATOM 681 O O . TYR A 1 78 ? 10.558 -17.451 -3.298 1.00 90.62 78 TYR A O 1
ATOM 689 N N . ARG A 1 79 ? 10.317 -17.830 -5.503 1.00 85.19 79 ARG A N 1
ATOM 690 C CA . ARG A 1 79 ? 8.875 -17.602 -5.574 1.00 85.19 79 ARG A CA 1
ATOM 691 C C . ARG A 1 79 ? 8.272 -18.781 -6.331 1.00 85.19 79 ARG A C 1
ATOM 693 O O . ARG A 1 79 ? 8.670 -19.013 -7.469 1.00 85.19 79 ARG A O 1
ATOM 700 N N . GLY A 1 80 ? 7.406 -19.534 -5.651 1.00 75.44 80 GLY A N 1
ATOM 701 C CA . GLY A 1 80 ? 6.697 -20.689 -6.214 1.00 75.44 80 GLY A CA 1
ATOM 702 C C . GLY A 1 80 ? 5.612 -20.310 -7.208 1.00 75.44 80 GLY A C 1
ATOM 703 O O . GLY A 1 80 ? 5.211 -19.120 -7.229 1.00 75.44 80 GLY A O 1
#

Secondary structure (DSSP, 8-state):
-HHHHHHHHHHHHHHH--GGGHHHHHHSSSHHHHHHHHHHHTT-HHHHHHTHHHHHHHHHHHHHHHHHS-S---------

Organism: NCBI:txid392030

Sequence (80 aa):
CFNKQQLSKIEQFRTSYTINEVIRWFTLDSFVYRLLNRALRTENISHLYLFRFFIIDLCKQLEHERTCIRDRDILHLYRG

Solvent-accessible surface area (backbone atoms only — not comparable to full-atom values): 4894 Å² total; per-residue (Å²): 116,75,66,61,58,54,51,50,53,52,52,48,47,73,75,68,67,46,75,90,45,36,66,55,47,53,71,40,101,36,71,59,28,56,50,50,55,48,25,63,76,65,65,36,60,71,53,43,62,73,42,40,67,61,52,53,43,40,52,54,50,52,51,49,54,53,67,68,50,74,86,84,75,91,81,87,81,88,82,134

Radius of gyration: 14.91 Å; Cα contacts (8 Å, |Δi|>4): 34; chains: 1; bounding box: 49×29×28 Å

Mean predicted aligned error: 5.61 Å

Foldseek 3Di:
DVVVVLVVLV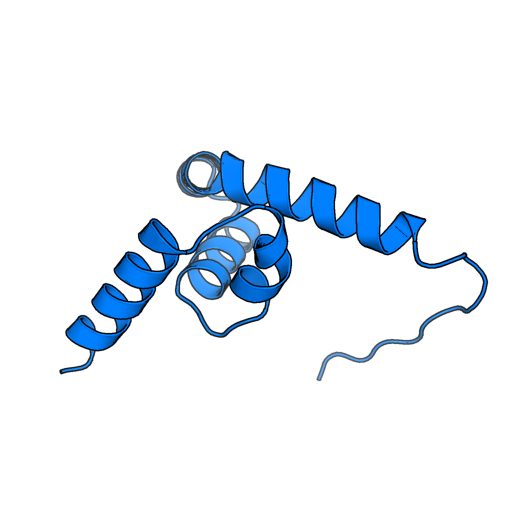VCCVPPDDLVCLVVQCPDPHPCVVQVVVCVVVVPVVSCVVCVVSVVSVVVVVVVVVVVPDDDDDDDDDDD